Protein AF-A0A1F6TNZ1-F1 (afdb_monomer_lite)

Secondary structure (DSSP, 8-state):
-----S-S---------THHHHHHHHHHHHHHHHHHHHHHHHHHTT-GGGHHHHHHHHHHHHHHHHHHIIIIIHHHHHHHTTT-HHHHHHHHHHHHHHHHHHHHHHHHHHHHHH----HHHHHHHHHHHHHHHHHHHHHHHHIIIIIHHHHHT-

Structure (mmCIF, N/CA/C/O backbone):
data_AF-A0A1F6TNZ1-F1
#
_entry.id   AF-A0A1F6TNZ1-F1
#
loop_
_atom_site.group_PDB
_atom_site.id
_atom_site.type_symbol
_atom_site.label_atom_id
_atom_site.label_alt_id
_atom_site.label_comp_id
_atom_site.label_asym_id
_atom_site.label_entity_id
_atom_site.label_seq_id
_atom_site.pdbx_PDB_ins_code
_atom_site.Cartn_x
_atom_site.Cartn_y
_atom_site.Cartn_z
_atom_site.occupancy
_atom_site.B_iso_or_equiv
_atom_site.auth_seq_id
_atom_site.auth_comp_id
_atom_site.auth_asym_id
_atom_site.auth_atom_id
_atom_site.pdbx_PDB_model_num
ATOM 1 N N . MET A 1 1 ? -61.417 -11.612 1.808 1.00 35.69 1 MET A N 1
ATOM 2 C CA . MET A 1 1 ? -61.049 -11.788 0.391 1.00 35.69 1 MET A CA 1
ATOM 3 C C . MET A 1 1 ? -59.889 -10.842 0.107 1.00 35.69 1 MET A C 1
ATOM 5 O O . MET A 1 1 ? -60.096 -9.648 0.227 1.00 35.69 1 MET A O 1
ATOM 9 N N . LEU A 1 2 ? -58.709 -11.418 -0.174 1.00 31.31 2 LEU A N 1
ATOM 10 C CA . LEU A 1 2 ? -57.525 -10.840 -0.847 1.00 31.31 2 LEU A CA 1
ATOM 11 C C . LEU A 1 2 ? -56.837 -9.645 -0.141 1.00 31.31 2 LEU A C 1
ATOM 13 O O . LEU A 1 2 ? -57.384 -8.558 -0.076 1.00 31.31 2 LEU A O 1
ATOM 17 N N . ALA A 1 3 ? -55.709 -9.813 0.556 1.00 35.59 3 ALA A N 1
ATOM 18 C CA . ALA A 1 3 ? -54.366 -10.197 0.092 1.00 35.59 3 ALA A CA 1
ATOM 19 C C . ALA A 1 3 ? -53.665 -9.138 -0.783 1.00 35.59 3 ALA A C 1
ATOM 21 O O . ALA A 1 3 ? -54.208 -8.683 -1.781 1.00 35.59 3 ALA A O 1
ATOM 22 N N . ALA A 1 4 ? -52.400 -8.903 -0.415 1.00 40.00 4 ALA A N 1
ATOM 23 C CA . ALA A 1 4 ? -51.322 -8.259 -1.163 1.00 40.00 4 ALA A CA 1
ATOM 24 C C . ALA A 1 4 ? -51.336 -6.723 -1.248 1.00 40.00 4 ALA A C 1
ATOM 26 O O . ALA A 1 4 ? -52.012 -6.141 -2.082 1.00 40.00 4 ALA A O 1
ATOM 27 N N . LEU A 1 5 ? -50.483 -6.091 -0.429 1.00 35.25 5 LEU A N 1
ATOM 28 C CA . LEU A 1 5 ? -49.399 -5.191 -0.879 1.00 35.25 5 LEU A CA 1
ATOM 29 C C . LEU A 1 5 ? -48.497 -4.768 0.305 1.00 35.25 5 LEU A C 1
ATOM 31 O O . LEU A 1 5 ? -48.097 -3.619 0.443 1.00 35.25 5 LEU A O 1
ATOM 35 N N . ALA A 1 6 ? -48.145 -5.726 1.166 1.00 38.38 6 ALA A N 1
ATOM 36 C CA . ALA A 1 6 ? -47.150 -5.554 2.223 1.00 38.38 6 ALA A CA 1
ATOM 37 C C . ALA A 1 6 ? -45.981 -6.517 1.987 1.00 38.38 6 ALA A C 1
ATOM 39 O O . ALA A 1 6 ? -45.773 -7.438 2.764 1.00 38.38 6 ALA A O 1
ATOM 40 N N . ASN A 1 7 ? -45.268 -6.368 0.867 1.00 43.47 7 ASN A N 1
ATOM 41 C CA . ASN A 1 7 ? -43.923 -6.927 0.713 1.00 43.47 7 ASN A CA 1
ATOM 42 C C . ASN A 1 7 ? -43.246 -6.342 -0.534 1.00 43.47 7 ASN A C 1
ATOM 44 O O . ASN A 1 7 ? -43.533 -6.797 -1.639 1.00 43.47 7 ASN A O 1
ATOM 48 N N . LYS A 1 8 ? -42.375 -5.332 -0.392 1.00 41.44 8 LYS A N 1
ATOM 49 C CA . LYS A 1 8 ? -41.364 -5.040 -1.433 1.00 41.44 8 LYS A CA 1
ATOM 50 C C . LYS A 1 8 ? -40.135 -4.234 -1.007 1.00 41.44 8 LYS A C 1
ATOM 52 O O . LYS A 1 8 ? -39.390 -3.801 -1.873 1.00 41.44 8 LYS A O 1
ATOM 57 N N . PHE A 1 9 ? -39.859 -4.119 0.292 1.00 40.09 9 PHE A N 1
ATOM 58 C CA . PHE A 1 9 ? -38.550 -3.659 0.777 1.00 40.09 9 PHE A CA 1
ATOM 59 C C . PHE A 1 9 ? -38.063 -4.507 1.953 1.00 40.09 9 PHE A C 1
ATOM 61 O O . PHE A 1 9 ? -37.581 -4.008 2.960 1.00 40.09 9 PHE A O 1
ATOM 68 N N . GLY A 1 10 ? -38.167 -5.828 1.804 1.00 40.03 10 GLY A N 1
ATOM 69 C CA . GLY A 1 10 ? -37.313 -6.756 2.532 1.00 40.03 10 GLY A CA 1
ATOM 70 C C . GLY A 1 10 ? -35.935 -6.791 1.879 1.00 40.03 10 GLY A C 1
ATOM 71 O O . GLY A 1 10 ? -35.580 -7.784 1.257 1.00 40.03 10 GLY A O 1
ATOM 72 N N . THR A 1 11 ? -35.159 -5.711 1.981 1.00 35.66 11 THR A N 1
ATOM 73 C CA . THR A 1 11 ? -33.703 -5.854 1.903 1.00 35.66 11 THR A CA 1
ATOM 74 C C . THR A 1 11 ? -33.221 -5.951 3.332 1.00 35.66 11 THR A C 1
ATOM 76 O O . THR A 1 11 ? -32.912 -4.943 3.964 1.00 35.66 11 THR A O 1
ATOM 79 N N . ASN A 1 12 ? -33.195 -7.183 3.833 1.00 39.41 12 ASN A N 1
ATOM 80 C CA . ASN A 1 12 ? -32.310 -7.570 4.914 1.00 39.41 12 ASN A CA 1
ATOM 81 C C . ASN A 1 12 ? -30.877 -7.323 4.412 1.00 39.41 12 ASN A C 1
ATOM 83 O O . ASN A 1 12 ? -30.221 -8.225 3.900 1.00 39.41 12 ASN A O 1
ATOM 87 N N . ARG A 1 13 ? -30.431 -6.062 4.428 1.00 47.25 13 ARG A N 1
ATOM 88 C CA . ARG A 1 13 ? -29.009 -5.753 4.401 1.00 47.25 13 ARG A CA 1
ATOM 89 C C . ARG A 1 13 ? -28.564 -6.033 5.820 1.00 47.25 13 ARG A C 1
ATOM 91 O O . ARG A 1 13 ? -28.565 -5.133 6.651 1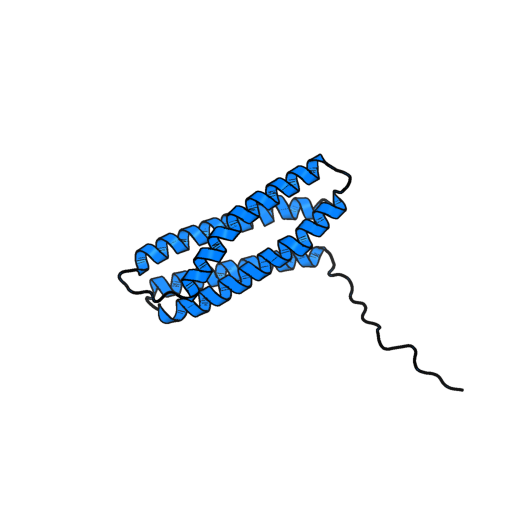.00 47.25 13 ARG A O 1
ATOM 98 N N . SER A 1 14 ? -28.278 -7.300 6.100 1.00 40.41 14 SER A N 1
ATOM 99 C CA . SER A 1 14 ? -27.348 -7.627 7.166 1.00 40.41 14 SER A CA 1
ATOM 100 C C . SER A 1 14 ? -26.170 -6.677 6.986 1.00 40.41 14 SER A C 1
ATOM 102 O O . SER A 1 14 ? -25.560 -6.655 5.912 1.00 40.41 14 SER A O 1
ATOM 104 N N . GLU A 1 15 ? -25.939 -5.815 7.979 1.00 46.00 15 GLU A N 1
ATOM 105 C CA . GLU A 1 15 ? -24.676 -5.093 8.080 1.00 46.00 15 GLU A CA 1
ATOM 106 C C . GLU A 1 15 ? -23.570 -6.121 7.819 1.00 46.00 15 GLU A C 1
ATOM 108 O O . GLU A 1 15 ? -23.717 -7.261 8.281 1.00 46.00 15 GLU A O 1
ATOM 113 N N . PRO A 1 16 ? -22.538 -5.797 7.015 1.00 44.81 16 PRO A N 1
ATOM 114 C CA . PRO A 1 16 ? -21.443 -6.731 6.808 1.00 44.81 16 PRO A CA 1
ATOM 115 C C . PRO A 1 16 ? -21.008 -7.175 8.194 1.00 44.81 16 PRO A C 1
ATOM 117 O O . PRO A 1 16 ? -20.699 -6.325 9.034 1.00 44.81 16 PRO A O 1
ATOM 120 N N . VAL A 1 17 ? -21.107 -8.478 8.457 1.00 51.31 17 VAL A N 1
ATOM 121 C CA . VAL A 1 17 ? -20.666 -9.048 9.726 1.00 51.31 17 VAL A CA 1
ATOM 122 C C . VAL A 1 17 ? -19.254 -8.514 9.925 1.00 51.31 17 VAL A C 1
ATOM 124 O O . VAL A 1 17 ? -18.456 -8.613 9.007 1.00 51.31 17 VAL A O 1
ATOM 127 N N . GLU A 1 18 ? -18.963 -7.874 11.055 1.00 55.75 18 GLU A N 1
ATOM 128 C CA . GLU A 1 18 ? -17.722 -7.116 11.297 1.00 55.75 18 GLU A CA 1
ATOM 129 C C . GLU A 1 18 ? -16.431 -7.886 10.938 1.00 55.75 18 GLU A C 1
ATOM 131 O O . GLU A 1 18 ? -15.424 -7.291 10.577 1.00 55.75 18 GLU A O 1
ATOM 136 N N . THR A 1 19 ? -16.468 -9.220 10.933 1.00 60.50 19 THR A N 1
ATOM 137 C CA . THR A 1 19 ? -15.386 -10.109 10.471 1.00 60.50 19 THR A CA 1
ATOM 138 C C . THR A 1 19 ? -15.091 -10.029 8.961 1.00 60.50 19 THR A C 1
ATOM 140 O O . THR A 1 19 ? -13.993 -10.366 8.526 1.00 60.50 19 THR A O 1
ATOM 143 N N . ASP A 1 20 ? -16.046 -9.567 8.157 1.00 81.62 20 ASP A N 1
ATOM 144 C CA . ASP A 1 20 ? -15.963 -9.431 6.700 1.00 81.62 20 ASP A CA 1
ATOM 145 C C . ASP A 1 20 ? -15.081 -8.243 6.288 1.00 81.62 20 ASP A C 1
ATOM 147 O O . ASP A 1 20 ? -14.381 -8.310 5.281 1.00 81.62 20 ASP A O 1
ATOM 151 N N . ILE A 1 21 ? -15.028 -7.165 7.090 1.00 88.31 21 ILE A N 1
ATOM 152 C CA . ILE A 1 21 ? -14.231 -5.986 6.717 1.00 88.31 21 ILE A CA 1
ATOM 153 C C . ILE A 1 21 ? -12.728 -6.267 6.769 1.00 88.31 21 ILE A C 1
ATOM 155 O O . ILE A 1 21 ? -12.023 -5.903 5.834 1.00 88.31 21 ILE A O 1
ATOM 159 N N . ILE A 1 22 ? -12.238 -6.946 7.813 1.00 91.56 22 ILE A N 1
ATOM 160 C CA . ILE A 1 22 ? -10.815 -7.302 7.914 1.00 91.56 22 ILE A CA 1
ATOM 161 C C . ILE A 1 22 ? -10.449 -8.279 6.800 1.00 91.56 22 ILE A C 1
ATOM 163 O O . ILE A 1 22 ? -9.454 -8.074 6.113 1.00 91.56 22 ILE A O 1
ATOM 167 N N . ALA A 1 23 ? -11.274 -9.304 6.569 1.00 92.00 23 ALA A N 1
ATOM 168 C CA . ALA A 1 23 ? -11.030 -10.261 5.496 1.00 92.00 23 ALA A CA 1
ATOM 169 C C . ALA A 1 23 ? -10.968 -9.578 4.117 1.00 92.00 23 ALA A C 1
ATOM 171 O O . ALA A 1 23 ? -10.082 -9.892 3.319 1.00 92.00 23 ALA A O 1
ATOM 172 N N . ALA A 1 24 ? -11.864 -8.621 3.855 1.00 92.12 24 ALA A N 1
ATOM 173 C CA . ALA A 1 2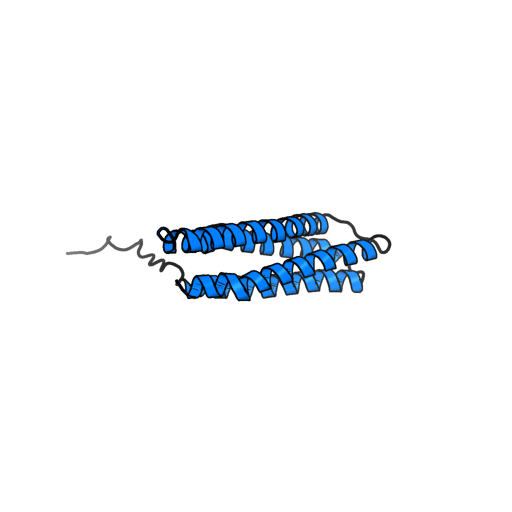4 ? -11.860 -7.831 2.630 1.00 92.12 24 ALA A CA 1
ATOM 174 C C . ALA A 1 24 ? -10.595 -6.964 2.502 1.00 92.12 24 ALA A C 1
ATOM 176 O O . ALA A 1 24 ? -9.928 -7.029 1.471 1.00 92.12 24 ALA A O 1
ATOM 177 N N . LEU A 1 25 ? -10.218 -6.217 3.546 1.00 94.81 25 LEU A N 1
ATOM 178 C CA . LEU A 1 25 ? -9.025 -5.358 3.534 1.00 94.81 25 LEU A CA 1
ATOM 179 C C . LEU A 1 25 ? -7.730 -6.175 3.357 1.00 94.81 25 LEU A C 1
ATOM 181 O O . LEU A 1 25 ? -6.898 -5.846 2.513 1.00 94.81 25 LEU A O 1
ATOM 185 N N . THR A 1 26 ? -7.597 -7.313 4.046 1.00 95.31 26 THR A N 1
ATOM 186 C CA . THR A 1 26 ? -6.466 -8.240 3.860 1.00 95.31 26 THR A CA 1
ATOM 187 C C . THR A 1 26 ? -6.424 -8.830 2.446 1.00 95.31 26 THR A C 1
ATOM 189 O O . THR A 1 26 ? -5.348 -9.044 1.884 1.00 95.31 26 THR A O 1
ATOM 192 N N . ALA A 1 27 ? -7.577 -9.113 1.832 1.00 95.25 27 ALA A N 1
ATOM 193 C CA . ALA A 1 27 ? -7.611 -9.563 0.443 1.00 95.25 27 ALA A CA 1
ATOM 194 C C . ALA A 1 27 ? -7.158 -8.452 -0.522 1.00 95.25 27 ALA A C 1
ATOM 196 O O . ALA A 1 27 ? -6.385 -8.723 -1.443 1.00 95.25 27 ALA A O 1
ATOM 197 N N . GLU A 1 28 ? -7.573 -7.206 -0.281 1.00 96.56 28 GLU A N 1
ATOM 198 C CA . GLU A 1 28 ? -7.133 -6.036 -1.048 1.00 96.56 28 GLU A CA 1
ATOM 199 C C . GLU A 1 28 ? -5.611 -5.837 -0.964 1.00 96.56 28 GLU A C 1
ATOM 201 O O . GLU A 1 28 ? -4.988 -5.552 -1.987 1.00 96.56 28 GLU A O 1
ATOM 206 N N . HIS A 1 29 ? -4.972 -6.083 0.188 1.00 97.62 29 HIS A N 1
ATOM 207 C CA . HIS A 1 29 ? -3.507 -6.003 0.327 1.00 97.62 29 HIS A CA 1
ATOM 208 C C . HIS A 1 29 ? -2.758 -6.841 -0.710 1.00 97.62 29 HIS A C 1
ATOM 210 O O . HIS A 1 29 ? -1.769 -6.386 -1.290 1.00 97.62 29 HIS A O 1
ATOM 216 N N . ARG A 1 30 ? -3.245 -8.055 -0.988 1.00 97.19 30 ARG A N 1
ATOM 217 C CA . ARG A 1 30 ? -2.639 -8.933 -1.999 1.00 97.19 30 ARG A CA 1
ATOM 218 C C . ARG A 1 30 ? -2.722 -8.307 -3.384 1.00 97.19 30 ARG A C 1
ATOM 220 O O . ARG A 1 30 ? -1.718 -8.265 -4.085 1.00 97.19 30 ARG A O 1
ATOM 227 N N . VAL A 1 31 ? -3.878 -7.746 -3.732 1.00 97.62 31 VAL A N 1
ATOM 228 C CA . VAL A 1 31 ? -4.093 -7.059 -5.014 1.00 97.62 31 VAL A CA 1
ATOM 229 C C . 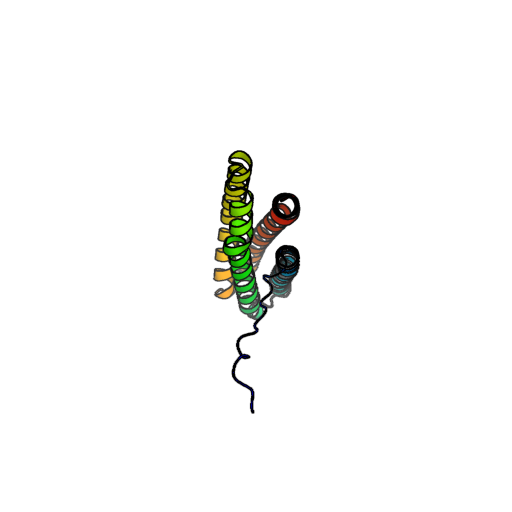VAL A 1 31 ? -3.158 -5.853 -5.155 1.00 97.62 31 VAL A C 1
ATOM 231 O O . VAL A 1 31 ? -2.557 -5.660 -6.213 1.00 97.62 31 VAL A O 1
ATOM 234 N N . LEU A 1 32 ? -2.977 -5.062 -4.092 1.00 97.81 32 LEU A N 1
ATOM 235 C CA . LEU A 1 32 ? -2.055 -3.919 -4.094 1.00 97.81 32 LEU A CA 1
ATOM 236 C C . LEU A 1 32 ? -0.605 -4.357 -4.352 1.00 97.81 32 LEU A C 1
ATOM 238 O O . LEU A 1 32 ? 0.088 -3.764 -5.182 1.00 97.81 32 LEU A O 1
ATOM 242 N N . LEU A 1 33 ? -0.152 -5.417 -3.678 1.00 97.88 33 LEU A N 1
ATOM 243 C CA . LEU A 1 33 ? 1.199 -5.961 -3.848 1.00 97.88 33 LEU A CA 1
ATOM 244 C C . LEU A 1 33 ? 1.405 -6.586 -5.236 1.00 97.88 33 LEU A C 1
ATOM 246 O O . LEU A 1 33 ? 2.463 -6.409 -5.841 1.00 97.88 33 LEU A O 1
ATOM 250 N N . GLU A 1 34 ? 0.398 -7.272 -5.775 1.00 98.31 34 GLU A N 1
ATOM 251 C CA . GLU A 1 34 ? 0.436 -7.839 -7.128 1.00 98.31 34 GLU A CA 1
ATOM 252 C C . GLU A 1 34 ? 0.531 -6.751 -8.203 1.00 98.31 34 GLU A C 1
ATOM 254 O O . GLU A 1 34 ? 1.329 -6.867 -9.136 1.00 98.31 34 GLU A O 1
ATOM 259 N N . LEU A 1 35 ? -0.227 -5.661 -8.060 1.00 98.38 35 LEU A N 1
ATOM 260 C CA . LEU A 1 35 ? -0.167 -4.524 -8.977 1.00 98.38 35 LEU A CA 1
ATOM 261 C C . LEU A 1 35 ? 1.171 -3.782 -8.883 1.00 98.38 35 LEU A C 1
ATOM 263 O O . LEU A 1 35 ? 1.748 -3.435 -9.916 1.00 98.38 35 LEU A O 1
ATOM 267 N N . HIS A 1 36 ? 1.707 -3.587 -7.673 1.00 98.12 36 HIS A N 1
ATOM 268 C CA . HIS A 1 36 ? 3.057 -3.041 -7.484 1.00 98.12 36 HIS A CA 1
ATOM 269 C C . HIS A 1 36 ? 4.107 -3.901 -8.197 1.00 98.12 36 HIS A C 1
ATOM 271 O O . HIS A 1 36 ? 4.911 -3.385 -8.983 1.00 98.12 36 HIS A O 1
ATOM 277 N N . LYS A 1 37 ? 4.036 -5.224 -8.013 1.00 98.25 37 LYS A N 1
ATOM 278 C CA . LYS A 1 37 ? 4.907 -6.174 -8.703 1.00 98.25 37 LYS A CA 1
ATOM 279 C C . LYS A 1 37 ? 4.753 -6.098 -10.223 1.00 98.25 37 LYS A C 1
ATOM 281 O O . LYS A 1 37 ? 5.763 -6.087 -10.920 1.00 98.25 37 LYS A O 1
ATOM 286 N N . ALA A 1 38 ? 3.532 -5.991 -10.743 1.00 98.50 38 ALA A N 1
ATOM 287 C CA . ALA A 1 38 ? 3.291 -5.875 -12.181 1.00 98.50 38 ALA A CA 1
ATOM 288 C C . ALA A 1 38 ? 3.944 -4.619 -12.787 1.00 98.50 38 ALA A C 1
ATOM 290 O O . ALA A 1 38 ? 4.492 -4.682 -13.891 1.00 98.50 38 ALA A O 1
ATOM 291 N N . ILE A 1 39 ? 3.940 -3.492 -12.064 1.00 98.12 39 ILE A N 1
ATOM 292 C CA . ILE A 1 39 ? 4.661 -2.278 -12.476 1.00 98.12 39 ILE A CA 1
ATOM 293 C C . ILE A 1 39 ? 6.171 -2.542 -12.487 1.00 98.12 39 ILE A C 1
ATOM 295 O O . ILE A 1 39 ? 6.835 -2.227 -13.474 1.00 98.12 39 ILE A O 1
ATOM 299 N N . SER A 1 40 ? 6.709 -3.148 -11.425 1.00 98.00 40 SER A N 1
ATOM 300 C CA . SER A 1 40 ? 8.139 -3.469 -11.312 1.00 98.00 40 SER A CA 1
ATOM 301 C C . SER A 1 40 ? 8.613 -4.399 -12.438 1.00 98.00 40 SER A C 1
ATOM 303 O O . SER A 1 40 ? 9.586 -4.104 -13.137 1.00 98.00 40 SER A O 1
ATOM 305 N N . ASP A 1 41 ? 7.857 -5.464 -12.711 1.00 98.25 41 ASP A N 1
ATOM 306 C CA . ASP A 1 41 ? 8.142 -6.410 -13.790 1.00 98.25 41 ASP A CA 1
ATOM 307 C C . ASP A 1 41 ? 8.067 -5.728 -15.171 1.00 98.25 41 ASP A C 1
ATOM 309 O O . ASP A 1 41 ? 8.878 -6.012 -16.058 1.00 98.25 41 ASP A O 1
ATOM 313 N N . ALA A 1 42 ? 7.135 -4.785 -15.366 1.00 97.75 42 ALA A N 1
ATOM 314 C CA . ALA A 1 42 ? 7.048 -3.998 -16.595 1.00 97.75 42 ALA A CA 1
ATOM 315 C C . ALA A 1 42 ? 8.258 -3.068 -16.784 1.00 97.75 42 ALA A C 1
ATOM 317 O O . ALA A 1 42 ? 8.743 -2.940 -17.911 1.00 97.75 42 ALA A O 1
ATOM 318 N N . VAL A 1 43 ? 8.777 -2.459 -15.711 1.00 97.00 43 VAL A N 1
ATOM 319 C CA . VAL A 1 43 ? 10.015 -1.659 -15.753 1.00 97.00 43 VAL A CA 1
ATOM 320 C C . VAL A 1 43 ? 11.204 -2.542 -16.135 1.00 97.00 43 VAL A C 1
ATOM 322 O O . VAL A 1 43 ? 11.923 -2.211 -17.080 1.00 97.00 43 VAL A O 1
ATOM 325 N N . ALA A 1 44 ? 11.372 -3.687 -15.467 1.00 97.00 44 ALA A N 1
ATOM 326 C CA . ALA A 1 44 ? 12.468 -4.625 -15.718 1.00 97.00 44 ALA A CA 1
ATOM 327 C C . ALA A 1 44 ? 12.454 -5.176 -17.155 1.00 97.00 44 ALA A C 1
ATOM 329 O O . ALA A 1 44 ? 13.495 -5.289 -17.800 1.00 97.00 44 ALA A O 1
ATOM 330 N N . ALA A 1 45 ? 11.264 -5.459 -17.691 1.00 97.56 45 ALA A N 1
ATOM 331 C CA . ALA A 1 45 ? 11.077 -5.923 -19.064 1.00 97.56 45 ALA A CA 1
ATOM 332 C C . ALA A 1 45 ? 11.067 -4.794 -20.116 1.00 97.56 45 ALA A C 1
ATOM 334 O O . ALA A 1 45 ? 10.791 -5.065 -21.286 1.00 97.56 45 ALA A O 1
ATOM 335 N N . ARG A 1 46 ? 11.307 -3.534 -19.717 1.00 96.94 46 ARG A N 1
ATOM 336 C CA . ARG A 1 46 ? 11.222 -2.328 -20.567 1.00 96.94 46 ARG A CA 1
ATOM 337 C C . ARG A 1 46 ? 9.872 -2.149 -21.280 1.00 96.94 46 ARG A C 1
ATOM 339 O O . ARG A 1 46 ? 9.772 -1.526 -22.334 1.00 96.94 46 ARG A O 1
ATOM 346 N N . LYS A 1 47 ? 8.792 -2.675 -20.697 1.00 97.00 47 LYS A N 1
ATOM 347 C CA . LYS A 1 47 ? 7.412 -2.588 -21.207 1.00 97.00 47 LYS A CA 1
ATOM 348 C C . LYS A 1 47 ? 6.710 -1.333 -20.685 1.00 97.00 47 LYS A C 1
ATOM 350 O O . LYS A 1 47 ? 5.636 -1.404 -20.089 1.00 97.00 47 LYS A O 1
ATOM 355 N N . TYR A 1 48 ? 7.302 -0.166 -20.923 1.00 95.94 48 TYR A N 1
ATOM 356 C CA . TYR A 1 48 ? 6.861 1.092 -20.309 1.00 95.94 48 TYR A CA 1
ATOM 357 C C . TYR A 1 48 ? 5.431 1.503 -20.664 1.00 95.94 48 TYR A C 1
ATOM 359 O O . TYR A 1 48 ? 4.733 2.073 -19.832 1.00 95.94 48 TYR A O 1
ATOM 367 N N . ALA A 1 49 ? 4.954 1.146 -21.857 1.00 95.31 49 ALA A N 1
ATOM 368 C CA . ALA A 1 49 ? 3.583 1.430 -22.281 1.00 95.31 49 ALA A CA 1
ATOM 369 C C . ALA A 1 49 ? 2.509 0.759 -21.396 1.00 95.31 49 ALA A C 1
ATOM 371 O O . ALA A 1 49 ? 1.366 1.207 -21.387 1.00 95.31 49 ALA A O 1
ATOM 372 N N . ALA A 1 50 ? 2.857 -0.296 -20.648 1.00 95.56 50 ALA A N 1
ATOM 373 C CA . ALA A 1 50 ? 1.933 -0.973 -19.739 1.00 95.56 50 ALA A CA 1
ATOM 374 C C . ALA A 1 50 ? 1.842 -0.307 -18.353 1.00 95.56 50 ALA A C 1
ATOM 376 O O . ALA A 1 50 ? 0.845 -0.496 -17.655 1.00 95.56 50 ALA A O 1
ATOM 377 N N . ILE A 1 51 ? 2.851 0.482 -17.961 1.00 96.44 51 ILE A N 1
ATOM 378 C CA . ILE A 1 51 ? 2.952 1.078 -16.620 1.00 96.44 51 ILE A CA 1
ATOM 379 C C . ILE A 1 51 ? 1.745 1.966 -16.291 1.00 96.44 51 ILE A C 1
ATOM 381 O O . ILE A 1 51 ? 1.157 1.736 -15.235 1.00 96.44 51 ILE A O 1
ATOM 385 N N . PRO A 1 52 ? 1.297 2.895 -17.165 1.00 96.50 52 PRO A N 1
ATOM 386 C CA . PRO A 1 52 ? 0.147 3.749 -16.868 1.00 96.50 52 PRO A CA 1
ATOM 387 C C . PRO A 1 52 ? -1.112 2.980 -16.462 1.00 96.50 52 PRO A C 1
ATOM 389 O O . PRO A 1 52 ? -1.816 3.370 -15.530 1.00 96.50 52 PRO A O 1
ATOM 392 N N . LYS A 1 53 ? -1.371 1.844 -17.120 1.00 96.81 53 LYS A N 1
ATOM 393 C CA . LYS A 1 53 ? -2.527 0.991 -16.828 1.00 96.81 53 LYS A CA 1
ATOM 394 C C . LYS A 1 53 ? -2.429 0.381 -15.431 1.00 96.81 53 LYS A C 1
ATOM 396 O O . LYS A 1 53 ? -3.379 0.494 -14.661 1.00 96.81 53 LYS A O 1
ATOM 401 N N . PHE A 1 54 ? -1.303 -0.251 -15.102 1.00 98.00 54 PHE A N 1
ATOM 402 C CA . PHE A 1 54 ? -1.113 -0.860 -13.782 1.00 98.00 54 PHE A CA 1
ATOM 403 C C . PHE A 1 54 ? -1.065 0.190 -12.670 1.00 98.00 54 PHE A C 1
ATOM 405 O O . PHE A 1 54 ? -1.635 -0.028 -11.609 1.00 98.00 54 PHE A O 1
ATOM 412 N N . ALA A 1 55 ? -0.455 1.349 -12.926 1.00 97.38 55 ALA A N 1
ATOM 413 C CA . ALA A 1 55 ? -0.428 2.462 -11.986 1.00 97.38 55 ALA A CA 1
ATOM 414 C C . ALA A 1 55 ? -1.832 3.027 -11.724 1.00 97.38 55 ALA A C 1
ATOM 416 O O . ALA A 1 55 ? -2.176 3.255 -10.572 1.00 97.38 55 ALA A O 1
ATOM 417 N N . THR A 1 56 ? -2.672 3.174 -12.754 1.00 97.50 56 THR A N 1
ATOM 418 C CA . THR A 1 56 ? -4.081 3.577 -12.578 1.00 97.50 56 THR A CA 1
ATOM 419 C C . THR A 1 56 ? -4.828 2.572 -11.701 1.00 97.50 56 THR A C 1
ATOM 421 O O . THR A 1 56 ? -5.467 2.947 -10.726 1.00 97.50 56 THR A O 1
ATOM 424 N N . GLN A 1 57 ? -4.684 1.275 -11.991 1.00 97.94 57 GLN A N 1
ATOM 425 C CA . GLN A 1 57 ? -5.317 0.223 -11.192 1.00 97.94 57 GLN A CA 1
ATOM 426 C C . GLN A 1 57 ? -4.828 0.233 -9.740 1.00 97.94 57 GLN A C 1
ATOM 428 O O . GLN A 1 57 ? -5.641 0.146 -8.826 1.00 97.94 57 GLN A O 1
ATOM 433 N N . LEU A 1 58 ? -3.518 0.366 -9.519 1.00 97.69 58 LEU A N 1
ATOM 434 C CA . LEU A 1 58 ? -2.944 0.428 -8.177 1.00 97.69 58 LEU A CA 1
ATOM 435 C C . LEU A 1 58 ? -3.431 1.665 -7.418 1.00 97.69 58 LEU A C 1
ATOM 437 O O . LEU A 1 58 ? -3.758 1.559 -6.240 1.00 97.69 58 LEU A O 1
ATOM 441 N N . HIS A 1 59 ? -3.502 2.817 -8.088 1.00 96.00 59 HIS A N 1
ATOM 442 C CA . HIS A 1 59 ? -4.016 4.054 -7.510 1.00 96.00 59 HIS A CA 1
ATOM 443 C C . HIS A 1 59 ? -5.458 3.874 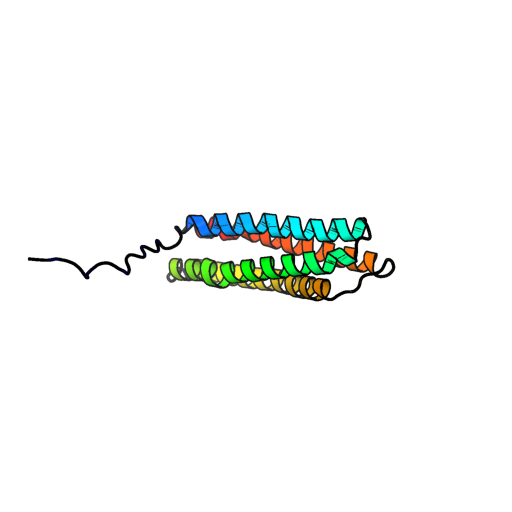-7.038 1.00 96.00 59 HIS A C 1
ATOM 445 O O . HIS A 1 59 ? -5.757 4.161 -5.883 1.00 96.00 59 HIS A O 1
ATOM 451 N N . ASP A 1 60 ? -6.331 3.367 -7.906 1.00 95.44 60 ASP A N 1
ATOM 452 C CA . ASP A 1 60 ? -7.756 3.242 -7.605 1.00 95.44 60 ASP A CA 1
ATOM 453 C C . ASP A 1 60 ? -8.007 2.230 -6.483 1.00 95.44 60 ASP A C 1
ATOM 455 O O . ASP A 1 60 ? -8.792 2.499 -5.572 1.00 95.44 60 ASP A O 1
ATOM 459 N N . GLN A 1 61 ? -7.296 1.096 -6.503 1.00 96.44 61 GLN A N 1
ATOM 460 C CA . GLN A 1 61 ? -7.371 0.097 -5.435 1.00 96.44 61 GLN A CA 1
ATOM 461 C C . GLN A 1 61 ? -6.868 0.662 -4.107 1.00 96.44 61 GLN A C 1
ATOM 463 O O . GLN A 1 61 ? -7.552 0.531 -3.095 1.00 96.44 61 GLN A O 1
ATOM 468 N N . LEU A 1 62 ? -5.717 1.343 -4.105 1.00 95.12 62 LEU A N 1
ATOM 469 C CA . LEU A 1 62 ? -5.165 1.935 -2.888 1.00 95.12 62 LEU A CA 1
ATOM 470 C C . LEU A 1 62 ? -6.094 3.023 -2.346 1.00 95.12 62 LEU A C 1
ATOM 472 O O . LEU A 1 62 ? -6.380 3.055 -1.155 1.00 95.12 62 LEU A O 1
ATOM 476 N N . HIS A 1 63 ? -6.611 3.895 -3.208 1.00 93.19 63 HIS A N 1
ATOM 477 C CA . HIS A 1 63 ? -7.526 4.956 -2.803 1.00 93.19 63 HIS A CA 1
ATOM 478 C C . HIS A 1 63 ? -8.824 4.399 -2.201 1.00 93.19 63 HIS A C 1
ATOM 480 O O . HIS A 1 63 ? -9.274 4.876 -1.155 1.00 93.19 63 HIS A O 1
ATOM 486 N N . ASN A 1 64 ? -9.411 3.372 -2.824 1.00 93.12 64 ASN A N 1
ATOM 487 C CA . ASN A 1 64 ? -10.594 2.699 -2.293 1.00 93.12 64 ASN A CA 1
ATOM 488 C C . ASN A 1 64 ? -10.306 2.044 -0.937 1.00 93.12 64 ASN A C 1
ATOM 490 O O . ASN A 1 64 ? -11.045 2.277 0.018 1.00 93.12 64 ASN A O 1
ATOM 494 N N . HIS A 1 65 ? -9.207 1.300 -0.838 1.00 94.62 65 HIS A N 1
ATOM 495 C CA . HIS A 1 65 ? -8.769 0.644 0.390 1.00 94.62 65 HIS A CA 1
ATOM 496 C C . HIS A 1 65 ? -8.622 1.647 1.552 1.00 94.62 65 HIS A C 1
ATOM 498 O O . HIS A 1 65 ? -9.260 1.504 2.598 1.00 94.62 65 HIS A O 1
ATOM 504 N N . LEU A 1 66 ? -7.881 2.742 1.330 1.00 92.88 66 LEU A N 1
ATOM 505 C CA . LEU A 1 66 ? -7.714 3.826 2.308 1.00 92.88 66 LEU A CA 1
ATOM 506 C C . LEU A 1 66 ? -9.057 4.453 2.713 1.00 92.88 66 LEU A C 1
ATOM 508 O O . LEU A 1 66 ? -9.268 4.799 3.876 1.00 92.88 66 LEU A O 1
ATOM 512 N N . THR A 1 67 ? -9.977 4.600 1.758 1.00 90.88 67 THR A N 1
ATOM 513 C CA . THR A 1 67 ? -11.310 5.165 2.002 1.00 90.88 67 THR A CA 1
ATOM 514 C C . THR A 1 67 ? -12.159 4.241 2.871 1.00 90.88 67 THR A C 1
ATOM 516 O O . THR A 1 67 ? -12.804 4.707 3.814 1.00 90.88 67 THR A O 1
ATOM 519 N N . VAL A 1 68 ? -12.158 2.936 2.588 1.00 91.38 68 VAL A N 1
ATOM 520 C CA . VAL A 1 68 ? -12.890 1.935 3.375 1.00 91.38 68 VAL A CA 1
ATOM 521 C C . VAL A 1 68 ? -12.346 1.881 4.797 1.00 91.38 68 VAL A C 1
ATOM 523 O O . VAL A 1 68 ? -13.133 1.948 5.745 1.00 91.38 68 VAL A O 1
ATOM 526 N N . GLU A 1 69 ? -11.026 1.840 4.961 1.00 91.38 69 GLU A N 1
ATOM 527 C CA . GLU A 1 69 ? -10.395 1.874 6.278 1.00 91.38 69 GLU A CA 1
ATOM 528 C C . GLU A 1 69 ? -10.795 3.139 7.058 1.00 91.38 69 GLU A C 1
ATOM 530 O O . GLU A 1 69 ? -11.275 3.056 8.193 1.00 91.38 69 GLU A O 1
ATOM 535 N N . HIS A 1 70 ? -10.663 4.317 6.441 1.00 87.81 70 HIS A N 1
ATOM 536 C CA . HIS A 1 70 ? -10.945 5.590 7.103 1.00 87.81 70 HIS A CA 1
ATOM 537 C C . HIS A 1 70 ? -12.417 5.738 7.500 1.00 87.81 70 HIS A C 1
ATOM 539 O O . HIS A 1 70 ? -12.721 6.144 8.623 1.00 87.81 70 HIS A O 1
ATOM 545 N N . LEU A 1 71 ? -13.340 5.428 6.585 1.00 86.94 71 LEU A N 1
ATOM 546 C CA . LEU A 1 71 ? -14.768 5.669 6.791 1.00 86.94 71 LEU A CA 1
ATOM 547 C C . LEU A 1 71 ? -15.451 4.572 7.602 1.00 86.94 71 LEU A C 1
ATOM 549 O O . LEU A 1 71 ? -16.419 4.867 8.306 1.00 86.94 71 LEU A O 1
ATOM 553 N N . LYS A 1 72 ? -14.987 3.323 7.504 1.00 88.12 72 LYS A N 1
ATOM 554 C CA . LYS A 1 72 ? -15.627 2.189 8.176 1.00 88.12 72 LYS A CA 1
ATOM 555 C C . LYS A 1 72 ? -14.823 1.721 9.381 1.00 88.12 72 LYS A C 1
ATOM 557 O O . LYS A 1 72 ? -15.342 1.811 10.491 1.00 88.12 72 LYS A O 1
ATOM 562 N N . LEU A 1 73 ? -13.579 1.273 9.189 1.00 90.06 73 LEU A N 1
ATOM 563 C CA . LEU A 1 73 ? -12.806 0.629 10.259 1.00 90.06 73 LEU A CA 1
ATOM 564 C C . LEU A 1 73 ? -12.568 1.588 11.433 1.00 90.06 73 LEU A C 1
ATOM 566 O O . LEU A 1 73 ? -12.981 1.304 12.558 1.00 90.06 73 LEU A O 1
ATOM 570 N N . TYR A 1 74 ? -12.004 2.770 11.167 1.00 90.75 74 TYR A N 1
ATOM 571 C CA . TYR A 1 74 ? -11.756 3.757 12.223 1.00 90.75 74 TYR A CA 1
ATOM 572 C C . TYR A 1 74 ? -13.044 4.311 12.847 1.00 90.75 74 TYR A C 1
ATOM 574 O O . TYR A 1 74 ? -13.068 4.586 14.048 1.00 90.75 74 TYR A O 1
ATOM 582 N N . THR A 1 75 ? -14.130 4.444 12.080 1.00 89.12 75 THR A N 1
ATOM 583 C CA . THR A 1 75 ? -15.437 4.850 12.626 1.00 89.12 75 THR A CA 1
ATOM 584 C C . THR A 1 75 ? -15.965 3.829 13.631 1.00 89.12 75 THR A C 1
ATOM 586 O O . THR A 1 75 ? -16.422 4.220 14.706 1.00 89.12 75 THR A O 1
ATOM 589 N N . VAL A 1 76 ? -15.888 2.531 13.316 1.00 88.44 76 VAL A N 1
ATOM 590 C CA . VAL A 1 76 ? -16.323 1.461 14.227 1.00 88.44 76 VAL A CA 1
ATOM 591 C C . VAL A 1 76 ? -15.443 1.431 15.476 1.00 88.44 76 VAL A C 1
ATOM 593 O O . VAL A 1 76 ? -15.976 1.467 16.583 1.00 88.44 76 VAL A O 1
ATOM 596 N N . LEU A 1 77 ? -14.114 1.469 15.315 1.00 89.50 77 LEU A N 1
ATOM 597 C CA . LEU A 1 77 ? -13.161 1.493 16.434 1.00 89.50 77 LEU A CA 1
ATOM 598 C C . LEU A 1 77 ? -13.456 2.627 17.418 1.00 89.50 77 LEU A C 1
ATOM 600 O O . LEU A 1 77 ? -13.561 2.405 18.622 1.00 89.50 77 LEU A O 1
ATOM 604 N N . ARG A 1 78 ? -13.656 3.846 16.906 1.00 89.75 78 ARG A N 1
ATOM 605 C CA . ARG A 1 78 ? -13.950 5.014 17.745 1.00 89.75 78 ARG A CA 1
ATOM 606 C C . ARG A 1 78 ? -15.276 4.893 18.490 1.00 89.75 78 ARG A C 1
ATOM 608 O O . ARG A 1 78 ? -15.358 5.336 19.629 1.00 89.75 78 ARG A O 1
ATOM 615 N N . ARG A 1 79 ? -16.302 4.303 17.867 1.00 89.38 79 ARG A N 1
ATOM 616 C CA . ARG A 1 79 ? -17.599 4.064 18.521 1.00 89.38 79 ARG A CA 1
ATOM 617 C C . ARG A 1 79 ? -17.475 3.038 19.645 1.00 89.38 79 ARG A C 1
ATOM 619 O O . ARG A 1 79 ? -17.968 3.287 20.737 1.00 89.38 79 ARG A O 1
ATOM 626 N N . LYS A 1 80 ? -16.784 1.917 19.406 1.00 88.62 80 LYS A N 1
ATOM 627 C CA . LYS A 1 80 ? -16.581 0.872 20.426 1.00 88.62 80 LYS A CA 1
ATOM 628 C C . LYS A 1 80 ? -15.766 1.371 21.626 1.00 88.62 80 LYS A C 1
ATOM 630 O O . LYS A 1 80 ? -15.994 0.937 22.750 1.00 88.62 80 LYS A O 1
ATOM 635 N N . LEU A 1 81 ? -14.849 2.307 21.392 1.00 89.94 81 LEU A N 1
ATOM 636 C CA . LEU A 1 81 ? -13.939 2.846 22.401 1.00 89.94 81 LEU A CA 1
ATOM 637 C C . LEU A 1 81 ? -14.393 4.180 23.007 1.00 89.94 81 LEU A C 1
ATOM 639 O O . LEU A 1 81 ? -13.611 4.804 23.713 1.00 89.94 81 LEU A O 1
ATOM 643 N N . GLU A 1 82 ? -15.631 4.634 22.783 1.00 90.19 82 GLU A N 1
ATOM 644 C CA . GLU A 1 82 ? -16.075 5.991 23.162 1.00 90.19 82 GLU A CA 1
ATOM 645 C C . GLU A 1 82 ? -15.865 6.346 24.653 1.00 90.19 82 GLU A C 1
ATOM 647 O O . GLU A 1 82 ? -15.770 7.521 25.004 1.00 90.19 82 GLU A O 1
ATOM 652 N N . LYS A 1 83 ? -15.784 5.334 25.531 1.00 90.31 83 LYS A N 1
ATOM 653 C CA . LYS A 1 83 ? -15.591 5.482 26.986 1.00 90.31 83 LYS A CA 1
ATOM 654 C C . LYS A 1 83 ? -14.158 5.209 27.455 1.00 90.31 83 LYS A C 1
ATOM 656 O O . LYS A 1 83 ? -13.873 5.393 28.635 1.00 90.31 83 LYS A O 1
ATOM 661 N N . ASP A 1 84 ? -13.270 4.783 26.561 1.00 90.12 84 ASP A N 1
ATOM 662 C CA . ASP A 1 84 ? -11.871 4.460 26.847 1.00 90.12 84 ASP A CA 1
ATOM 663 C C . ASP A 1 84 ? -10.949 5.493 26.181 1.00 90.12 84 ASP A C 1
ATOM 665 O O . ASP A 1 84 ? -10.480 5.342 25.050 1.00 90.12 84 ASP A O 1
ATOM 669 N N . ASN A 1 85 ? -10.715 6.594 26.900 1.00 88.31 85 ASN A N 1
ATOM 670 C CA . ASN A 1 85 ? -9.928 7.728 26.408 1.00 88.31 85 ASN A CA 1
ATOM 671 C C . ASN A 1 85 ? -8.474 7.358 26.072 1.00 88.31 85 ASN A C 1
ATOM 673 O O . ASN A 1 85 ? -7.864 7.997 25.211 1.00 88.31 85 ASN A O 1
ATOM 677 N N . GLU A 1 86 ? -7.907 6.357 26.748 1.00 88.69 86 GLU A N 1
ATOM 678 C CA . GLU A 1 86 ? -6.534 5.922 26.509 1.00 88.69 86 GLU A CA 1
ATOM 679 C C . GLU A 1 86 ? -6.433 5.167 25.183 1.00 88.69 86 GLU A C 1
ATOM 681 O O . GLU A 1 86 ? -5.651 5.571 24.316 1.00 88.69 86 GLU A O 1
ATOM 686 N N . LYS A 1 87 ? -7.293 4.162 24.974 1.00 86.56 87 LYS A N 1
ATOM 687 C CA . LYS A 1 87 ? -7.340 3.411 23.711 1.00 86.56 87 LYS A CA 1
ATOM 688 C C . LYS A 1 87 ? -7.764 4.275 22.529 1.00 86.56 87 LYS A C 1
ATOM 690 O O . LYS A 1 87 ? -7.243 4.118 21.427 1.00 86.56 87 LYS A O 1
ATOM 695 N N . LEU A 1 88 ? -8.664 5.240 22.734 1.00 89.75 88 LEU A N 1
ATOM 696 C CA . LEU A 1 88 ? -8.997 6.212 21.690 1.00 89.75 88 LEU A CA 1
ATOM 697 C C . LEU A 1 88 ? -7.762 6.983 21.229 1.00 89.75 88 LEU A C 1
ATOM 699 O O . LEU A 1 88 ? -7.556 7.140 20.026 1.00 89.75 88 LEU A O 1
ATOM 703 N N . ARG A 1 89 ? -6.930 7.458 22.162 1.00 90.31 89 ARG A N 1
ATOM 704 C CA . ARG A 1 89 ? -5.698 8.186 21.828 1.00 90.31 89 ARG A CA 1
ATOM 705 C C . ARG A 1 89 ? -4.729 7.316 21.026 1.00 90.31 89 ARG A C 1
ATOM 707 O O . ARG A 1 89 ? -4.129 7.819 20.078 1.00 90.31 89 ARG A O 1
ATOM 714 N N . GLU A 1 90 ? -4.604 6.040 21.373 1.00 89.38 90 GLU A N 1
ATOM 715 C CA . GLU A 1 90 ? -3.811 5.070 20.610 1.00 89.38 90 GLU A CA 1
ATOM 716 C C . GLU A 1 90 ? -4.329 4.924 19.169 1.00 89.38 90 GLU A C 1
ATOM 718 O O . GLU A 1 90 ? -3.564 5.112 18.222 1.00 89.38 90 GLU A O 1
ATOM 723 N N . ILE A 1 91 ? -5.644 4.748 18.988 1.00 90.56 91 ILE A N 1
ATOM 724 C CA . ILE A 1 91 ? -6.286 4.704 17.664 1.00 90.56 91 ILE A CA 1
ATOM 725 C C . ILE A 1 91 ? -6.043 5.980 16.850 1.00 90.56 91 ILE A C 1
ATOM 727 O O . ILE A 1 91 ? -5.741 5.907 15.658 1.00 90.56 91 ILE A O 1
ATOM 731 N N . TYR A 1 92 ? -6.149 7.159 17.467 1.00 91.00 92 TYR A N 1
ATOM 732 C CA . TYR A 1 92 ? -5.870 8.425 16.783 1.00 91.00 92 TYR A CA 1
ATOM 733 C C . TYR A 1 92 ? -4.414 8.533 16.315 1.00 91.00 92 TYR A C 1
ATOM 735 O O . TYR A 1 92 ? -4.154 9.090 15.244 1.00 91.00 92 TYR A O 1
ATOM 743 N N . ASN A 1 93 ? -3.468 8.022 17.106 1.00 90.44 93 ASN A N 1
ATOM 744 C CA . ASN A 1 93 ? -2.053 8.022 16.751 1.00 90.44 93 ASN A CA 1
ATOM 745 C C . ASN A 1 93 ? -1.779 7.070 15.582 1.00 90.44 93 ASN A C 1
ATOM 747 O O . ASN A 1 93 ? -1.174 7.503 14.600 1.00 90.44 93 ASN A O 1
ATOM 751 N N . LEU A 1 94 ? -2.305 5.840 15.644 1.00 88.94 94 LEU A N 1
ATOM 752 C CA . LEU A 1 94 ? -2.216 4.864 14.553 1.00 88.94 94 LEU A CA 1
ATOM 753 C C . LEU A 1 94 ? -2.802 5.430 13.255 1.00 88.94 94 LEU A C 1
ATOM 755 O O . LEU A 1 94 ? -2.146 5.414 12.217 1.00 88.94 94 LEU A O 1
ATOM 759 N N . GLN A 1 95 ? -3.988 6.040 13.314 1.00 91.06 95 GLN A N 1
ATOM 760 C CA . GLN A 1 95 ? -4.622 6.628 12.135 1.00 91.06 95 GLN A CA 1
ATOM 761 C C . GLN A 1 95 ? -3.796 7.754 11.506 1.00 91.06 95 GLN A C 1
ATOM 763 O O . GLN A 1 95 ? -3.710 7.858 10.281 1.00 91.06 95 GLN A O 1
ATOM 768 N N . ARG A 1 96 ? -3.199 8.622 12.330 1.00 90.12 96 ARG A N 1
ATOM 769 C CA . ARG A 1 96 ? -2.352 9.719 11.845 1.00 90.12 96 ARG A CA 1
ATOM 770 C C . ARG A 1 96 ? -1.096 9.181 11.166 1.00 90.12 96 ARG A C 1
ATOM 772 O O . ARG A 1 96 ? -0.718 9.684 10.109 1.00 90.12 96 ARG A O 1
ATOM 779 N N . GLU A 1 97 ? -0.469 8.176 11.769 1.00 87.06 97 GLU A N 1
ATOM 780 C CA . GLU A 1 97 ? 0.687 7.498 11.192 1.00 87.06 97 GLU A CA 1
ATOM 781 C C . GLU A 1 97 ? 0.321 6.859 9.843 1.00 87.06 97 GLU A C 1
ATOM 783 O O . GLU A 1 97 ? 0.965 7.149 8.834 1.00 87.06 97 GLU A O 1
ATOM 788 N N . MET A 1 98 ? -0.775 6.093 9.786 1.00 86.75 98 MET A N 1
ATOM 789 C CA . MET A 1 98 ? -1.250 5.438 8.559 1.00 86.75 98 MET A CA 1
ATOM 790 C C . MET A 1 98 ? -1.576 6.431 7.445 1.00 86.75 98 MET A C 1
ATOM 792 O O . MET A 1 98 ? -1.232 6.191 6.287 1.00 86.75 98 MET A O 1
ATOM 796 N N . TYR A 1 99 ? -2.180 7.574 7.780 1.00 86.56 99 TYR A N 1
ATOM 797 C CA . TYR A 1 99 ? -2.449 8.632 6.808 1.00 86.56 99 TYR A CA 1
ATOM 798 C C . TYR A 1 99 ? -1.157 9.184 6.188 1.00 86.56 99 TYR A C 1
ATOM 800 O O . TYR A 1 99 ? -1.074 9.354 4.971 1.00 86.56 99 TYR A O 1
ATOM 808 N N . SER A 1 100 ? -0.128 9.423 7.010 1.00 82.81 100 SER A N 1
ATOM 809 C CA . SER A 1 100 ? 1.169 9.915 6.533 1.00 82.81 100 SER A CA 1
ATOM 810 C C . SER A 1 100 ? 1.855 8.918 5.598 1.00 82.81 100 SER A C 1
ATOM 812 O O . SER A 1 100 ? 2.462 9.326 4.609 1.00 82.81 100 SER A O 1
ATOM 814 N N . ILE A 1 101 ? 1.754 7.622 5.901 1.00 75.88 101 ILE A N 1
ATOM 815 C CA . ILE A 1 101 ? 2.352 6.547 5.102 1.00 75.88 101 ILE A CA 1
ATOM 816 C C . ILE A 1 101 ? 1.600 6.386 3.766 1.00 75.88 101 ILE A C 1
ATOM 818 O O . ILE A 1 101 ? 2.222 6.297 2.708 1.00 75.88 101 ILE A O 1
ATOM 822 N N . GLY A 1 102 ? 0.264 6.433 3.778 1.00 79.25 102 GLY A N 1
ATOM 823 C CA . GLY A 1 102 ? -0.556 6.252 2.575 1.00 79.25 102 GLY A CA 1
ATOM 824 C C . GLY A 1 102 ? -0.487 7.409 1.570 1.00 79.25 102 GLY A C 1
ATOM 825 O O . GLY A 1 102 ? -0.481 7.174 0.361 1.00 79.25 102 GLY A O 1
ATOM 826 N N . HIS A 1 103 ? -0.401 8.660 2.038 1.00 84.12 103 HIS A N 1
ATOM 827 C CA . HIS A 1 103 ? -0.499 9.834 1.161 1.00 84.12 103 HIS A CA 1
ATOM 828 C C . HIS A 1 103 ? 0.640 9.916 0.131 1.00 84.12 103 HIS A C 1
ATOM 830 O O . HIS A 1 103 ? 0.392 10.115 -1.059 1.00 84.12 103 HIS A O 1
ATOM 836 N N . GLY A 1 104 ? 1.885 9.680 0.562 1.00 84.69 104 GLY A N 1
ATOM 837 C CA . GLY A 1 104 ? 3.044 9.713 -0.335 1.00 84.69 104 GLY A CA 1
ATOM 838 C C . GLY A 1 104 ? 2.997 8.638 -1.428 1.00 84.69 104 GLY A C 1
ATOM 839 O O . GLY A 1 104 ? 3.395 8.897 -2.568 1.00 84.69 104 GLY A O 1
ATOM 840 N N . ALA A 1 105 ? 2.467 7.453 -1.105 1.00 87.75 105 ALA A N 1
ATOM 841 C CA . ALA A 1 105 ? 2.281 6.371 -2.067 1.00 87.75 105 ALA A CA 1
ATOM 842 C C . ALA A 1 105 ? 1.238 6.736 -3.130 1.00 87.75 105 ALA A C 1
ATOM 844 O O . ALA A 1 105 ? 1.536 6.649 -4.322 1.00 87.75 105 ALA A O 1
ATOM 845 N N . VAL A 1 106 ? 0.052 7.200 -2.715 1.00 89.56 106 VAL A N 1
ATOM 846 C CA . VAL A 1 106 ? -1.030 7.609 -3.632 1.00 89.56 106 VAL A CA 1
ATOM 847 C C . VAL A 1 106 ? -0.534 8.658 -4.625 1.00 89.56 106 VAL A C 1
ATOM 849 O O . VAL A 1 106 ? -0.715 8.505 -5.834 1.00 89.56 106 VAL A O 1
ATOM 852 N N . ASP A 1 107 ? 0.163 9.681 -4.133 1.00 89.69 107 ASP A N 1
ATOM 853 C CA . ASP A 1 107 ? 0.682 10.764 -4.964 1.00 89.69 107 ASP A CA 1
ATOM 854 C C . ASP A 1 107 ? 1.704 10.291 -6.000 1.00 89.69 107 ASP A C 1
ATOM 856 O O . ASP A 1 107 ? 1.689 10.746 -7.149 1.00 89.69 107 ASP A O 1
ATOM 860 N N . PHE A 1 108 ? 2.608 9.386 -5.617 1.00 91.75 108 PHE A N 1
ATOM 861 C CA . PHE A 1 108 ? 3.552 8.797 -6.561 1.00 91.75 108 PHE A CA 1
ATOM 862 C C . PHE A 1 108 ? 2.840 7.953 -7.616 1.00 91.75 108 PHE A C 1
ATOM 864 O O . PHE A 1 108 ? 3.092 8.132 -8.808 1.00 91.75 108 PHE A O 1
ATOM 871 N N . ILE A 1 109 ? 1.942 7.061 -7.194 1.00 92.56 109 ILE A N 1
ATOM 872 C CA . ILE A 1 109 ? 1.251 6.133 -8.095 1.00 92.56 109 ILE A CA 1
ATOM 873 C C . ILE A 1 109 ? 0.381 6.911 -9.090 1.00 92.56 109 ILE A C 1
ATOM 875 O O . ILE A 1 109 ? 0.380 6.599 -10.282 1.00 92.56 109 ILE A O 1
ATOM 879 N N . ARG A 1 110 ? -0.268 7.995 -8.646 1.00 92.94 110 ARG A N 1
ATOM 880 C CA . ARG A 1 110 ? -0.990 8.910 -9.537 1.00 92.94 110 ARG A CA 1
ATOM 881 C C . ARG A 1 110 ? -0.069 9.477 -10.618 1.00 92.94 110 ARG A C 1
ATOM 883 O O . ARG A 1 110 ? -0.386 9.380 -11.798 1.00 92.94 110 ARG A O 1
ATOM 890 N N . ARG A 1 111 ? 1.109 9.997 -10.255 1.00 92.56 111 ARG A N 1
ATOM 891 C CA . ARG A 1 111 ? 2.087 10.488 -11.249 1.00 92.56 111 ARG A CA 1
ATOM 892 C C . ARG A 1 111 ? 2.564 9.378 -12.188 1.00 92.56 111 ARG A C 1
ATOM 894 O O . ARG A 1 111 ? 2.750 9.622 -13.377 1.00 92.56 111 ARG A O 1
ATOM 901 N N . ALA A 1 112 ? 2.732 8.159 -11.680 1.00 91.56 112 ALA A N 1
ATOM 902 C CA . ALA A 1 112 ? 3.107 7.001 -12.487 1.00 91.56 112 ALA A CA 1
ATOM 903 C C . ALA A 1 112 ? 2.030 6.612 -13.520 1.00 91.56 112 ALA A C 1
ATOM 905 O O . ALA A 1 112 ? 2.363 6.026 -14.548 1.00 91.56 112 ALA A O 1
ATOM 906 N N . SER A 1 113 ? 0.760 6.969 -13.296 1.00 91.50 113 SER A N 1
ATOM 907 C CA . SER A 1 113 ? -0.316 6.775 -14.280 1.00 91.50 113 SER A CA 1
ATOM 908 C C . SER A 1 113 ? -0.247 7.745 -15.469 1.00 91.50 113 SER A C 1
ATOM 910 O O . SER A 1 113 ? -0.788 7.466 -16.535 1.00 91.50 113 SER A O 1
ATOM 912 N N . GLU A 1 114 ? 0.469 8.860 -15.316 1.00 92.31 114 GLU A N 1
ATOM 913 C CA . GLU A 1 114 ? 0.550 9.945 -16.304 1.00 92.31 114 GLU A CA 1
ATOM 914 C C . GLU A 1 114 ? 1.916 9.983 -17.022 1.00 92.31 114 GLU A C 1
ATOM 916 O O . GLU A 1 114 ? 2.082 10.661 -18.040 1.00 92.31 114 GLU A O 1
ATOM 921 N N . ILE A 1 115 ? 2.917 9.266 -16.499 1.00 87.75 115 ILE A N 1
ATOM 922 C CA . ILE A 1 115 ? 4.302 9.360 -16.963 1.00 87.75 115 ILE A CA 1
ATOM 923 C C . ILE A 1 115 ? 4.538 8.608 -18.280 1.00 87.75 115 ILE A C 1
ATOM 925 O O . ILE A 1 115 ? 4.074 7.488 -18.493 1.00 87.75 115 ILE A O 1
ATOM 929 N N . LYS A 1 116 ? 5.361 9.200 -19.152 1.00 91.69 116 LYS A N 1
ATOM 930 C CA . LYS A 1 116 ? 5.984 8.504 -20.284 1.00 91.69 116 LYS A CA 1
ATOM 931 C C . LYS A 1 116 ? 7.420 8.151 -19.918 1.00 91.69 116 LYS A C 1
ATOM 933 O O . LYS A 1 116 ? 8.298 9.011 -19.947 1.00 91.69 116 LYS A O 1
ATOM 938 N N . LEU A 1 117 ? 7.638 6.897 -19.534 1.00 93.00 117 LEU A N 1
ATOM 939 C CA . LEU A 1 117 ? 8.954 6.406 -19.133 1.00 93.00 117 LEU A CA 1
ATOM 940 C C . LEU A 1 117 ? 9.838 6.090 -20.350 1.00 93.00 117 LEU A C 1
ATOM 942 O O . LEU A 1 117 ? 9.342 5.728 -21.418 1.00 93.00 117 LEU A O 1
ATOM 946 N N . SER A 1 118 ? 11.148 6.215 -20.169 1.00 93.00 118 SER A N 1
ATOM 947 C CA . SER A 1 118 ? 12.177 5.826 -21.133 1.00 93.00 118 SER A CA 1
ATOM 948 C C . SER A 1 118 ? 13.309 5.100 -20.410 1.00 93.00 118 SER A C 1
ATOM 950 O O . SER A 1 118 ? 13.389 5.151 -19.183 1.00 93.00 118 SER A O 1
ATOM 952 N N . ASP A 1 119 ? 14.223 4.480 -21.159 1.00 92.88 119 ASP A N 1
ATOM 953 C CA . ASP A 1 119 ? 15.396 3.807 -20.580 1.00 92.88 119 ASP A CA 1
ATOM 954 C C . ASP A 1 119 ? 16.214 4.748 -19.671 1.00 92.88 119 ASP A C 1
ATOM 956 O O . ASP A 1 119 ? 16.735 4.323 -18.645 1.00 92.88 119 ASP A O 1
ATOM 960 N N . VAL A 1 120 ? 16.269 6.044 -20.004 1.00 92.62 120 VAL A N 1
ATOM 961 C CA . VAL A 1 120 ? 17.008 7.065 -19.238 1.00 92.62 120 VAL A CA 1
ATOM 962 C C . VAL A 1 120 ? 16.343 7.371 -17.891 1.00 92.62 120 VAL A C 1
ATOM 964 O O . VAL A 1 120 ? 17.032 7.663 -16.917 1.00 92.62 120 VAL A O 1
ATOM 967 N N . SER A 1 121 ? 15.009 7.324 -17.811 1.00 93.81 121 SER A N 1
ATOM 968 C CA . SER A 1 121 ? 14.262 7.624 -16.580 1.00 93.81 121 SER A CA 1
ATOM 969 C C . SER A 1 121 ? 13.880 6.382 -15.768 1.00 93.81 121 SER A C 1
ATOM 971 O O . SER A 1 121 ? 13.435 6.516 -14.625 1.00 93.81 121 SER A O 1
ATOM 973 N N . ALA A 1 122 ? 14.081 5.182 -16.321 1.00 94.81 122 ALA A N 1
ATOM 974 C CA . ALA A 1 122 ? 13.655 3.922 -15.724 1.00 94.81 122 ALA A CA 1
ATOM 975 C C . ALA A 1 122 ? 14.347 3.600 -14.392 1.00 94.81 122 ALA A C 1
ATOM 977 O O . ALA A 1 122 ? 13.683 3.141 -13.466 1.00 94.81 122 ALA A O 1
ATOM 978 N N . GLU A 1 123 ? 15.647 3.872 -14.261 1.00 94.94 123 GLU A N 1
ATOM 979 C CA . GLU A 1 123 ? 16.398 3.591 -13.027 1.00 94.94 123 GLU A CA 1
ATOM 980 C C . GLU A 1 123 ? 15.875 4.411 -11.840 1.00 94.94 123 GLU A C 1
ATOM 982 O O . GLU A 1 123 ? 15.583 3.875 -10.766 1.00 94.94 123 GLU A O 1
ATOM 987 N N . ARG A 1 124 ? 15.677 5.717 -12.056 1.00 94.56 124 ARG A N 1
ATOM 988 C CA . ARG A 1 124 ? 15.109 6.601 -11.036 1.00 94.56 124 ARG A CA 1
ATOM 989 C C . ARG A 1 124 ? 13.684 6.191 -10.681 1.00 94.56 124 ARG A C 1
ATOM 991 O O . ARG A 1 124 ? 13.361 6.082 -9.504 1.00 94.56 124 ARG A O 1
ATOM 998 N N . PHE A 1 125 ? 12.857 5.905 -11.685 1.00 95.62 125 PHE A N 1
ATOM 999 C CA . PHE A 1 125 ? 11.496 5.427 -11.455 1.00 95.62 125 PHE A CA 1
ATOM 1000 C C . PHE A 1 125 ? 11.472 4.122 -10.654 1.00 95.62 125 PHE A C 1
ATOM 1002 O O . PHE A 1 125 ? 10.658 3.987 -9.747 1.00 95.62 125 PHE A O 1
ATOM 1009 N N . SER A 1 126 ? 12.378 3.183 -10.941 1.00 96.12 126 SER A N 1
ATOM 1010 C CA . SER A 1 126 ? 12.495 1.934 -10.185 1.00 96.12 126 SER A CA 1
ATOM 1011 C C . SER A 1 126 ? 12.883 2.181 -8.728 1.00 96.12 126 SER A C 1
ATOM 1013 O O . SER A 1 126 ? 12.346 1.524 -7.839 1.00 96.12 126 SER A O 1
ATOM 1015 N N . THR A 1 127 ? 13.794 3.123 -8.472 1.00 96.19 127 THR A N 1
ATOM 1016 C CA . THR A 1 127 ? 14.173 3.521 -7.107 1.00 96.19 127 THR A CA 1
ATOM 1017 C C . THR A 1 127 ? 12.972 4.079 -6.347 1.00 96.19 127 THR A C 1
ATOM 1019 O O . THR A 1 127 ? 12.668 3.615 -5.247 1.00 96.19 127 THR A O 1
ATOM 1022 N N . ASP A 1 128 ? 12.241 5.013 -6.957 1.00 95.06 128 ASP A N 1
ATOM 1023 C CA . ASP A 1 128 ? 11.065 5.622 -6.335 1.00 95.06 128 ASP A CA 1
ATOM 1024 C C . ASP A 1 128 ? 9.944 4.583 -6.111 1.00 95.06 128 ASP A C 1
ATOM 1026 O O . ASP A 1 128 ? 9.334 4.534 -5.040 1.00 95.06 128 ASP A O 1
ATOM 1030 N N . LEU A 1 129 ? 9.719 3.686 -7.081 1.00 96.19 129 LEU A N 1
ATOM 1031 C CA . LEU A 1 129 ? 8.749 2.591 -6.985 1.00 96.19 129 LEU A CA 1
ATOM 1032 C C . LEU A 1 129 ? 9.083 1.622 -5.839 1.00 96.19 129 LEU A C 1
ATOM 1034 O O . LEU A 1 129 ? 8.178 1.169 -5.134 1.00 96.19 129 LEU A O 1
ATOM 1038 N N . ASN A 1 130 ? 10.364 1.313 -5.621 1.00 96.31 130 ASN A N 1
ATOM 1039 C CA . ASN A 1 130 ? 10.810 0.485 -4.495 1.00 96.31 130 ASN A CA 1
ATOM 1040 C C . ASN A 1 130 ? 10.564 1.174 -3.145 1.00 96.31 130 ASN A C 1
ATOM 1042 O O . ASN A 1 130 ? 10.161 0.519 -2.179 1.00 96.31 130 ASN A O 1
ATOM 1046 N N . GLY A 1 131 ? 10.747 2.497 -3.084 1.00 94.50 131 GLY A N 1
ATOM 1047 C CA . GLY A 1 131 ? 10.373 3.300 -1.919 1.00 94.50 131 GLY A CA 1
ATOM 1048 C C . GLY A 1 131 ? 8.880 3.181 -1.601 1.00 94.50 131 GLY A C 1
ATOM 1049 O O . GLY A 1 131 ? 8.514 2.887 -0.463 1.00 94.50 131 GLY A O 1
ATOM 1050 N N . VAL A 1 132 ? 8.018 3.301 -2.616 1.00 92.88 132 VAL A N 1
ATOM 1051 C CA . VAL A 1 132 ? 6.564 3.118 -2.455 1.00 92.88 132 VAL A CA 1
ATOM 1052 C C . VAL A 1 132 ? 6.204 1.705 -2.005 1.00 92.88 132 VAL A C 1
ATOM 1054 O O . VAL A 1 132 ? 5.374 1.550 -1.113 1.00 92.88 132 VAL A O 1
ATOM 1057 N N . GLY A 1 133 ? 6.845 0.678 -2.565 1.00 94.75 133 GLY A N 1
ATOM 1058 C CA . GLY A 1 133 ? 6.630 -0.708 -2.137 1.00 94.75 133 GLY A CA 1
ATOM 1059 C C . GLY A 1 133 ? 6.983 -0.923 -0.663 1.00 94.75 133 GLY A C 1
ATOM 1060 O O . GLY A 1 133 ? 6.233 -1.567 0.066 1.00 94.75 133 GLY A O 1
ATOM 1061 N N . SER A 1 134 ? 8.080 -0.321 -0.199 1.00 94.19 134 SER A N 1
ATOM 1062 C CA . SER A 1 134 ? 8.508 -0.404 1.205 1.00 94.19 134 SER A CA 1
ATOM 1063 C C . SER A 1 134 ? 7.498 0.251 2.152 1.00 94.19 134 SER A C 1
ATOM 1065 O O . SER A 1 134 ? 7.139 -0.326 3.176 1.00 94.19 134 SER A O 1
ATOM 1067 N N . VAL A 1 135 ? 6.994 1.428 1.773 1.00 92.62 135 VAL A N 1
ATOM 1068 C CA . VAL A 1 135 ? 5.945 2.164 2.495 1.00 92.62 135 VAL A CA 1
ATOM 1069 C C . VAL A 1 135 ? 4.637 1.362 2.546 1.00 92.62 135 VAL A C 1
ATOM 1071 O O . VAL A 1 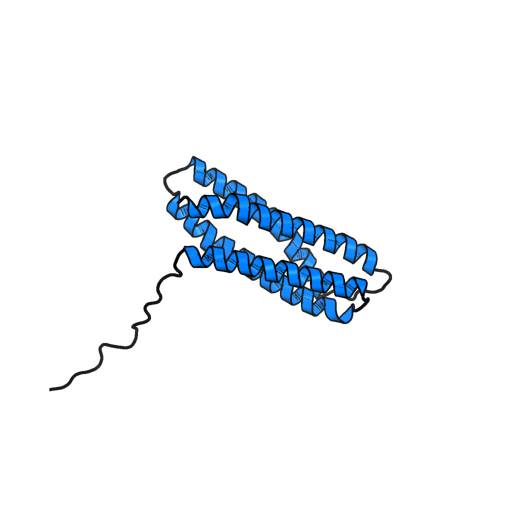135 ? 4.026 1.253 3.608 1.00 92.62 135 VAL A O 1
ATOM 1074 N N . LEU A 1 136 ? 4.229 0.747 1.432 1.00 93.75 136 LEU A N 1
ATOM 1075 C CA . LEU A 1 136 ? 3.029 -0.092 1.375 1.00 93.75 136 LEU A CA 1
ATOM 1076 C C . LEU A 1 136 ? 3.147 -1.317 2.294 1.00 93.75 136 LEU A C 1
ATOM 1078 O O . LEU A 1 136 ? 2.232 -1.597 3.063 1.00 93.75 136 LEU A O 1
ATOM 1082 N N . VAL A 1 137 ? 4.286 -2.017 2.268 1.00 95.12 137 VAL A N 1
ATOM 1083 C CA . VAL A 1 137 ? 4.537 -3.167 3.154 1.00 95.12 137 VAL A CA 1
ATOM 1084 C C . VAL A 1 137 ? 4.536 -2.750 4.624 1.00 95.12 137 VAL A C 1
ATOM 1086 O O . VAL A 1 137 ? 3.971 -3.457 5.454 1.00 95.12 137 VAL A O 1
ATOM 1089 N N . GLN A 1 138 ? 5.143 -1.608 4.958 1.00 93.50 138 GLN A N 1
ATOM 1090 C CA . GLN A 1 138 ? 5.129 -1.086 6.326 1.00 93.50 138 GLN A CA 1
ATOM 1091 C C . GLN A 1 138 ? 3.698 -0.833 6.814 1.00 93.50 138 GLN A C 1
ATOM 1093 O O . GLN A 1 138 ? 3.366 -1.206 7.938 1.00 93.50 138 GLN A O 1
ATOM 1098 N N . ARG A 1 139 ? 2.857 -0.227 5.969 1.00 93.69 139 ARG A N 1
ATOM 1099 C CA . ARG A 1 139 ? 1.444 0.018 6.270 1.00 93.69 139 ARG A CA 1
ATOM 1100 C C . ARG A 1 139 ? 0.678 -1.286 6.506 1.00 93.69 139 ARG A C 1
ATOM 1102 O O . ARG A 1 139 ? 0.094 -1.446 7.571 1.00 93.69 139 ARG A O 1
ATOM 1109 N N . ILE A 1 140 ? 0.779 -2.236 5.574 1.00 95.25 140 ILE A N 1
ATOM 1110 C CA . ILE A 1 140 ? 0.124 -3.552 5.672 1.00 95.25 140 ILE A CA 1
ATOM 1111 C C . ILE A 1 140 ? 0.510 -4.267 6.970 1.00 95.25 140 ILE A C 1
ATOM 1113 O O . ILE A 1 140 ? -0.356 -4.789 7.664 1.00 95.25 140 ILE A O 1
ATOM 1117 N N . ARG A 1 141 ? 1.798 -4.259 7.337 1.00 94.88 141 ARG A N 1
ATOM 1118 C CA . ARG A 1 141 ? 2.251 -4.863 8.599 1.00 94.88 141 ARG A CA 1
ATOM 1119 C C . ARG A 1 141 ? 1.629 -4.191 9.811 1.00 94.88 141 ARG A C 1
ATOM 1121 O O . ARG A 1 141 ? 1.107 -4.884 10.668 1.00 94.88 141 ARG A O 1
ATOM 1128 N N . LYS A 1 142 ? 1.636 -2.858 9.873 1.00 93.06 142 LYS A N 1
ATOM 1129 C CA . LYS A 1 142 ? 1.011 -2.130 10.988 1.00 93.06 142 LYS A CA 1
ATOM 1130 C C . LYS A 1 142 ? -0.480 -2.426 11.102 1.00 93.06 142 LYS A C 1
ATOM 1132 O O . LYS A 1 142 ? -1.001 -2.575 12.202 1.00 93.06 142 LYS A O 1
ATOM 1137 N N . GLU A 1 143 ? -1.171 -2.554 9.981 1.00 94.12 143 GLU A N 1
ATOM 1138 C CA . GLU A 1 143 ? -2.573 -2.947 9.997 1.00 94.12 143 GLU A CA 1
ATOM 1139 C C . GLU A 1 143 ? -2.780 -4.365 10.519 1.00 94.12 143 GLU A C 1
ATOM 1141 O O . GLU A 1 143 ? -3.543 -4.566 11.460 1.00 94.12 143 GLU A O 1
ATOM 1146 N N . GLU A 1 144 ? -2.089 -5.342 9.941 1.00 95.38 144 GLU A N 1
ATOM 1147 C CA . GLU A 1 144 ? -2.312 -6.754 10.251 1.00 95.38 144 GLU A CA 1
ATOM 1148 C C . GLU A 1 144 ? -1.749 -7.171 11.618 1.00 95.38 144 GLU A C 1
ATOM 1150 O O . GLU A 1 144 ? -2.313 -8.055 12.264 1.00 95.38 144 GLU A O 1
ATOM 1155 N N . GLU A 1 145 ? -0.671 -6.535 12.080 1.00 94.94 145 GLU A N 1
ATOM 1156 C CA . GLU A 1 145 ? 0.030 -6.879 13.324 1.00 94.94 145 GLU A CA 1
ATOM 1157 C C . GLU A 1 145 ? -0.397 -6.007 14.518 1.00 94.94 145 GLU A C 1
ATOM 1159 O O . GLU A 1 145 ? -0.274 -6.454 15.658 1.00 94.94 145 GLU A O 1
ATOM 1164 N N . GLU A 1 146 ? -0.920 -4.795 14.289 1.00 90.75 146 GLU A N 1
ATOM 1165 C CA . GLU A 1 146 ? -1.305 -3.866 15.367 1.00 90.75 146 GLU A CA 1
ATOM 1166 C C . GLU A 1 146 ? -2.804 -3.505 15.315 1.00 90.75 146 GLU A C 1
ATOM 1168 O O . GLU A 1 146 ? -3.543 -3.761 16.271 1.00 90.75 146 GLU A O 1
ATOM 1173 N N . LEU A 1 147 ? -3.294 -2.956 14.196 1.00 90.88 147 LEU A N 1
ATOM 1174 C CA . LEU A 1 147 ? -4.658 -2.409 14.107 1.00 90.88 147 LEU A CA 1
ATOM 1175 C C . LEU A 1 147 ? -5.753 -3.486 14.131 1.00 90.88 147 LEU A C 1
ATOM 1177 O O . LEU A 1 147 ? -6.752 -3.346 14.839 1.00 90.88 147 LEU A O 1
ATOM 1181 N N . TYR A 1 148 ? -5.601 -4.547 13.342 1.00 92.31 148 TYR A N 1
ATOM 1182 C CA . TYR A 1 148 ? -6.597 -5.610 13.218 1.00 92.31 148 TYR A CA 1
ATOM 1183 C C . TYR A 1 148 ? -6.702 -6.453 14.497 1.00 92.31 148 TYR A C 1
ATOM 1185 O O . TYR A 1 148 ? -7.828 -6.744 14.909 1.00 92.31 148 TYR A O 1
ATOM 1193 N N . PRO A 1 149 ? -5.601 -6.802 15.197 1.00 89.94 149 PRO A N 1
ATOM 1194 C CA . PRO A 1 149 ? -5.688 -7.403 16.526 1.00 89.94 149 PRO A CA 1
ATOM 1195 C C . PRO A 1 149 ? -6.428 -6.518 17.528 1.00 89.94 149 PRO A C 1
ATOM 1197 O O . PRO A 1 149 ? -7.283 -7.018 18.262 1.00 89.94 149 PRO A O 1
ATOM 1200 N N . LEU A 1 150 ? -6.163 -5.207 17.521 1.00 85.12 150 LEU A N 1
ATOM 1201 C CA . LEU A 1 150 ? -6.878 -4.268 18.380 1.00 85.12 150 LEU A CA 1
ATOM 1202 C C . LEU A 1 150 ? -8.376 -4.269 18.060 1.00 85.12 150 LEU A C 1
ATOM 1204 O O . LEU A 1 150 ? -9.173 -4.415 18.980 1.00 85.12 150 LEU A O 1
ATOM 1208 N N . TYR A 1 151 ? -8.762 -4.208 16.783 1.00 85.88 151 TYR A N 1
ATOM 1209 C CA . TYR A 1 151 ? -10.162 -4.318 16.355 1.00 85.88 151 TYR A CA 1
ATOM 1210 C C . TYR A 1 151 ? -10.834 -5.612 16.825 1.00 85.88 151 TYR A C 1
ATOM 1212 O O . TYR A 1 151 ? -11.927 -5.566 17.380 1.00 85.88 151 TYR A O 1
ATOM 1220 N N . ASN A 1 152 ? -10.174 -6.757 16.643 1.00 86.31 152 ASN A N 1
ATOM 1221 C CA . ASN A 1 152 ? -10.711 -8.068 17.015 1.00 86.31 152 ASN A CA 1
ATOM 1222 C C . ASN A 1 152 ? -10.831 -8.271 18.533 1.00 86.31 152 ASN A C 1
ATOM 1224 O O . ASN A 1 152 ? -11.533 -9.179 18.975 1.00 86.31 152 ASN A O 1
ATOM 1228 N N . SER A 1 153 ? -10.138 -7.456 19.332 1.00 83.44 153 SER A N 1
ATOM 1229 C CA . SER A 1 153 ? -10.204 -7.499 20.796 1.00 83.44 153 SER A CA 1
ATOM 1230 C C . SER A 1 153 ? -11.379 -6.713 21.402 1.00 83.44 153 SER A C 1
ATOM 1232 O O . SER A 1 153 ? -11.545 -6.748 22.624 1.00 83.44 153 SER A O 1
ATOM 1234 N N . LEU A 1 154 ? -12.164 -5.999 20.577 1.00 75.94 154 LEU A N 1
ATOM 1235 C CA . LEU A 1 154 ? -13.286 -5.132 20.982 1.00 75.94 154 LEU A CA 1
ATOM 1236 C C . LEU A 1 154 ? -14.660 -5.751 20.712 1.00 75.94 154 LEU A C 1
ATOM 1238 O O . LEU A 1 154 ? -15.467 -5.766 21.664 1.00 75.94 154 LEU A O 1
#

Radius of gyration: 20.38 Å; chains: 1; bounding box: 78×23×49 Å

pLDDT: mean 86.19, std 17.21, range [31.31, 98.5]

Organism: NCBI:txid1817764

Sequence (154 aa):
MLAALANKFGTNRSEPVETDIIAALTAEHRVLLELHKAISDAVAARKYAAIPKFATQLHDQLHNHLTVEHLKLYTVLRRKLEKDNEKLREIYNLQREMYSIGHGAVDFIRRASEIKLSDVSAERFSTDLNGVGSVLVQRIRKEEEELYPLYNSL

InterPro domains:
  IPR012312 Hemerythrin-like [PF01814] (21-150)
  IPR038309 Regula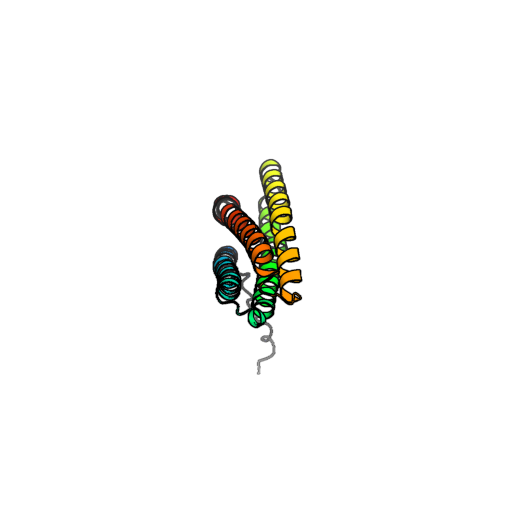tor of RNA polymerase sigma(70) subunit, Rsd/AlgQ superfamily [G3DSA:1.20.120.1370] (4-150)

Foldseek 3Di:
DDDDDPDDPPPPPPPPPLVVLVVVLLVLLVVLLVLLVVLLVCLVVVVLVCQLVSLVVNLVSLVVSLVCCVPPVLVVQCVVCVPPPPVNVVSVVLNVVLVVLSPLLNVLSVVSNVDDDDPVCSVVNSVVSVVSSVSSVVNSCCCVVPVVVSSVVD